Protein AF-A0A7X6NIY5-F1 (afdb_monomer_lite)

Radius of gyration: 16.14 Å; chains: 1; bounding box: 32×27×51 Å

Sequence (89 aa):
MYKAMYKVDKAQITKLLIDLVNIESPYFEEDKIIEFIYRWFKQNNIDSFIHEYHEAKVTGFKGKNIVVNLEGNKCGPVICLNGHLDTVK

Structure (mmCIF, N/CA/C/O backbone):
data_AF-A0A7X6NIY5-F1
#
_entry.id   AF-A0A7X6NIY5-F1
#
loop_
_atom_site.group_PDB
_atom_site.id
_atom_site.type_symbol
_atom_site.labe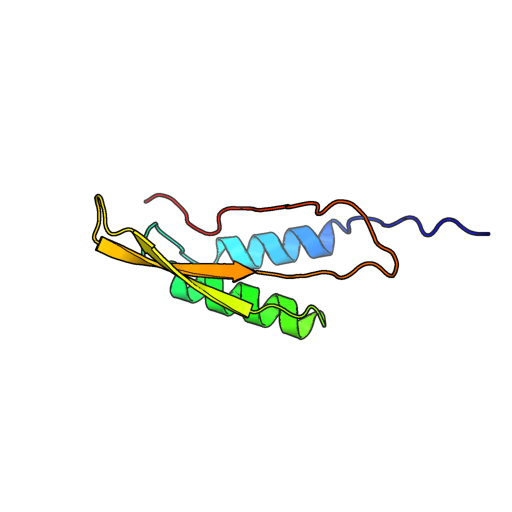l_atom_id
_atom_site.label_alt_id
_atom_site.label_comp_id
_atom_site.label_asym_id
_atom_site.label_entity_id
_atom_site.label_seq_id
_atom_site.pdbx_PDB_ins_code
_atom_site.Cartn_x
_atom_site.Cartn_y
_atom_site.Cartn_z
_atom_site.occupancy
_atom_site.B_iso_or_equiv
_atom_site.auth_seq_id
_atom_site.auth_comp_id
_atom_site.auth_asym_id
_atom_site.auth_atom_id
_atom_site.pdbx_PDB_model_num
ATOM 1 N N . MET A 1 1 ? 22.031 1.256 -27.977 1.00 44.66 1 MET A N 1
ATOM 2 C CA . MET A 1 1 ? 21.125 0.792 -26.903 1.00 44.66 1 MET A CA 1
ATOM 3 C C . MET A 1 1 ? 20.463 2.010 -26.284 1.00 44.66 1 MET A C 1
ATOM 5 O O . MET A 1 1 ? 21.158 2.801 -25.660 1.00 44.66 1 MET A O 1
ATOM 9 N N . TYR A 1 2 ? 19.164 2.215 -26.504 1.00 48.53 2 TYR A N 1
ATOM 10 C CA . TYR A 1 2 ? 18.441 3.301 -25.843 1.00 48.53 2 TYR A CA 1
ATOM 11 C C . TYR A 1 2 ? 18.239 2.932 -24.373 1.00 48.53 2 TYR A C 1
ATOM 13 O O . TYR A 1 2 ? 17.625 1.915 -24.060 1.00 48.53 2 TYR A O 1
ATOM 21 N N . LYS A 1 3 ? 18.797 3.742 -23.471 1.00 53.88 3 LYS A N 1
ATOM 22 C CA . LYS A 1 3 ? 18.502 3.678 -22.041 1.00 53.88 3 LYS A CA 1
ATOM 23 C C . LYS A 1 3 ? 17.030 4.069 -21.901 1.00 53.88 3 LYS A C 1
ATOM 25 O O . LYS A 1 3 ? 16.691 5.218 -22.175 1.00 53.88 3 LYS A O 1
ATOM 30 N N . ALA A 1 4 ? 16.155 3.123 -21.562 1.00 59.66 4 ALA A N 1
ATOM 31 C CA . ALA A 1 4 ? 14.776 3.457 -21.235 1.00 59.66 4 ALA A CA 1
ATOM 32 C C . ALA A 1 4 ? 14.811 4.454 -20.071 1.00 59.66 4 ALA A C 1
ATOM 34 O O . ALA A 1 4 ? 15.300 4.145 -18.983 1.00 59.66 4 ALA A O 1
ATOM 35 N N . MET A 1 5 ? 14.393 5.690 -20.335 1.00 62.28 5 MET A N 1
ATOM 36 C CA . MET A 1 5 ? 14.276 6.705 -19.304 1.00 62.28 5 MET A CA 1
ATOM 37 C C . MET A 1 5 ? 12.991 6.400 -18.548 1.00 62.28 5 MET A C 1
ATOM 39 O O . MET A 1 5 ? 11.905 6.757 -18.996 1.00 62.28 5 MET A O 1
ATOM 43 N N . TYR A 1 6 ? 13.119 5.681 -17.434 1.00 70.12 6 TYR A N 1
ATOM 44 C CA . TYR A 1 6 ? 12.016 5.479 -16.505 1.00 70.12 6 TYR A CA 1
ATOM 45 C C . TYR A 1 6 ? 11.603 6.851 -15.980 1.00 70.12 6 TYR A C 1
ATOM 47 O O . TYR A 1 6 ? 12.313 7.473 -15.189 1.00 70.12 6 TYR A O 1
ATOM 55 N N . LYS A 1 7 ? 10.493 7.365 -16.511 1.00 84.69 7 LYS A N 1
ATOM 56 C CA . LYS A 1 7 ? 9.941 8.654 -16.125 1.00 84.69 7 LYS A CA 1
ATOM 57 C C . LYS A 1 7 ? 8.793 8.408 -15.170 1.00 84.69 7 LYS A C 1
ATOM 59 O O . LYS A 1 7 ? 7.842 7.701 -15.477 1.00 84.69 7 LYS A O 1
ATOM 64 N N . VAL A 1 8 ? 8.901 9.050 -14.026 1.00 85.19 8 VAL A N 1
ATOM 65 C CA . VAL A 1 8 ? 7.819 9.178 -13.072 1.00 85.19 8 VAL A CA 1
ATOM 66 C C . VAL A 1 8 ? 6.790 10.153 -13.665 1.00 85.19 8 VAL A C 1
ATOM 68 O O . VAL A 1 8 ? 7.091 11.331 -13.878 1.00 85.19 8 VAL A O 1
ATOM 71 N N . ASP A 1 9 ? 5.610 9.648 -14.034 1.00 92.31 9 ASP A N 1
ATOM 72 C CA . ASP A 1 9 ? 4.571 10.448 -14.686 1.00 92.31 9 ASP A CA 1
ATOM 73 C C . ASP A 1 9 ? 3.767 11.256 -13.659 1.00 92.31 9 ASP A C 1
ATOM 75 O O . ASP A 1 9 ? 3.110 10.709 -12.771 1.00 92.31 9 ASP A O 1
ATOM 79 N N . LYS A 1 10 ? 3.812 12.587 -13.790 1.00 94.31 10 LYS A N 1
ATOM 80 C CA . LYS A 1 10 ? 3.153 13.505 -12.854 1.00 94.31 10 LYS A CA 1
ATOM 81 C C . LYS A 1 10 ? 1.640 13.293 -12.814 1.00 94.31 10 LYS A C 1
ATOM 83 O O . LYS A 1 10 ? 1.068 13.343 -11.733 1.00 94.31 10 LYS A O 1
ATOM 88 N N . ALA A 1 11 ? 0.992 13.077 -13.959 1.00 95.38 11 ALA A N 1
ATOM 89 C CA . ALA A 1 11 ? -0.459 12.938 -14.011 1.00 95.38 11 ALA A CA 1
ATOM 90 C C . ALA A 1 11 ? -0.911 11.633 -13.342 1.00 95.38 11 ALA A C 1
ATOM 92 O O . ALA A 1 11 ? -1.875 11.646 -12.579 1.00 95.38 11 ALA A O 1
ATOM 93 N N . GLN A 1 12 ? -0.180 10.536 -13.562 1.00 93.12 12 GLN A N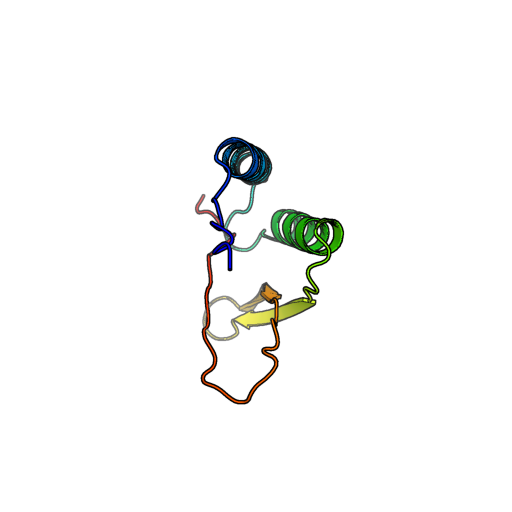 1
ATOM 94 C CA . GLN A 1 12 ? -0.441 9.256 -12.898 1.00 93.12 12 GLN A CA 1
ATOM 95 C C . GLN A 1 12 ? -0.278 9.358 -11.378 1.00 93.12 12 GLN A C 1
ATOM 97 O O . GLN A 1 12 ? -1.158 8.909 -10.646 1.00 93.12 12 GLN A O 1
ATOM 102 N N . ILE A 1 13 ? 0.793 10.002 -10.898 1.00 94.00 13 ILE A N 1
ATOM 103 C CA . ILE A 1 13 ? 0.992 10.210 -9.456 1.00 94.00 13 ILE A CA 1
ATOM 104 C C . ILE A 1 13 ? -0.094 11.094 -8.869 1.00 94.00 13 ILE A C 1
ATOM 106 O O . ILE A 1 13 ? -0.662 10.752 -7.840 1.00 94.00 13 ILE A O 1
ATOM 110 N N . THR A 1 14 ? -0.381 12.238 -9.496 1.00 97.25 14 THR A N 1
ATOM 111 C CA . THR A 1 14 ? -1.402 13.159 -8.992 1.00 97.25 14 THR A CA 1
ATOM 112 C C . THR A 1 14 ? -2.756 12.466 -8.898 1.00 97.25 14 THR A C 1
ATOM 114 O O . THR A 1 14 ? -3.445 12.646 -7.901 1.00 97.25 14 THR A O 1
ATOM 117 N N . LYS A 1 15 ? -3.111 11.627 -9.878 1.00 96.44 15 LYS A N 1
ATOM 118 C CA . LYS A 1 15 ? -4.337 10.830 -9.823 1.00 96.44 15 LYS A CA 1
ATOM 119 C C . LYS A 1 15 ? -4.338 9.864 -8.636 1.00 96.44 15 LYS A C 1
ATOM 121 O O . LYS A 1 15 ? -5.273 9.903 -7.848 1.00 96.44 15 LYS A O 1
ATOM 126 N N . LEU A 1 16 ? -3.279 9.065 -8.474 1.00 96.25 16 LEU A N 1
ATOM 127 C CA . LEU A 1 16 ? -3.175 8.126 -7.354 1.00 96.25 16 LEU A CA 1
ATOM 128 C C . LEU A 1 16 ? -3.241 8.846 -5.999 1.00 96.25 16 LEU A C 1
ATOM 130 O O . LEU A 1 16 ? -3.936 8.393 -5.101 1.00 96.25 16 LEU A O 1
ATOM 134 N N . LEU A 1 17 ? -2.563 9.986 -5.856 1.00 96.50 17 LEU A N 1
ATOM 135 C CA . LEU A 1 17 ? -2.611 10.783 -4.630 1.00 96.50 17 LEU A CA 1
ATOM 136 C C . LEU A 1 17 ? -4.022 11.297 -4.328 1.00 96.50 17 LEU A C 1
ATOM 138 O O . LEU A 1 17 ? -4.442 11.236 -3.179 1.00 96.50 17 LEU A O 1
ATOM 142 N N . ILE A 1 18 ? -4.757 11.781 -5.335 1.00 97.88 18 ILE A N 1
ATOM 143 C CA . ILE A 1 18 ? -6.153 12.208 -5.160 1.00 97.88 18 ILE A CA 1
ATOM 144 C C . ILE A 1 18 ? -7.015 11.027 -4.708 1.00 97.88 18 ILE A C 1
ATOM 146 O O . ILE A 1 18 ? -7.788 11.170 -3.764 1.00 97.88 18 ILE A O 1
ATOM 150 N N . ASP A 1 19 ? -6.864 9.863 -5.344 1.00 97.62 19 ASP A N 1
ATOM 151 C CA . ASP A 1 19 ? -7.617 8.664 -4.975 1.00 97.62 19 ASP A CA 1
ATOM 152 C C . ASP A 1 19 ? -7.325 8.245 -3.520 1.00 97.62 19 ASP A C 1
ATOM 154 O O . ASP A 1 19 ? -8.256 7.914 -2.790 1.00 97.62 19 ASP A O 1
ATOM 158 N N . LEU A 1 20 ? -6.065 8.338 -3.069 1.00 96.81 20 LEU A N 1
ATOM 159 C CA . LEU A 1 20 ? -5.666 8.025 -1.689 1.00 96.81 20 LEU A CA 1
ATOM 160 C C . LEU A 1 20 ? -6.200 9.028 -0.663 1.00 96.81 20 LEU A C 1
ATOM 162 O O . LEU A 1 20 ? -6.713 8.617 0.370 1.00 96.81 20 LEU A O 1
ATOM 166 N N . VAL A 1 21 ? -6.112 10.332 -0.940 1.00 96.12 21 VAL A N 1
ATOM 167 C CA . VAL A 1 21 ? -6.583 11.389 -0.022 1.00 96.12 21 VAL A CA 1
ATOM 168 C C . VAL A 1 21 ? -8.098 11.316 0.205 1.00 96.12 21 VAL A C 1
ATOM 170 O O . VAL A 1 21 ? -8.583 11.718 1.258 1.00 96.12 21 VAL A O 1
ATOM 173 N N . ASN A 1 22 ? -8.851 10.777 -0.754 1.00 97.12 22 ASN A N 1
ATOM 174 C CA . ASN A 1 22 ? -10.295 10.576 -0.624 1.00 97.12 22 ASN A CA 1
ATOM 175 C C . ASN A 1 22 ? -10.679 9.368 0.253 1.00 97.12 22 ASN A C 1
ATOM 177 O O . ASN A 1 22 ? -11.870 9.120 0.454 1.00 97.12 22 ASN A O 1
ATOM 181 N N . ILE A 1 23 ? -9.706 8.603 0.754 1.00 97.62 23 ILE A N 1
ATOM 182 C CA . ILE A 1 23 ? -9.930 7.436 1.604 1.00 97.62 23 ILE A CA 1
ATOM 183 C C . ILE A 1 23 ? -9.437 7.769 3.009 1.00 97.62 23 ILE A C 1
ATOM 185 O O . ILE A 1 23 ? -8.238 7.861 3.256 1.00 97.62 23 ILE A O 1
ATOM 189 N N . GLU A 1 24 ? -10.370 7.916 3.947 1.00 95.94 24 GLU A N 1
ATOM 190 C CA . GLU A 1 24 ? -10.019 7.991 5.364 1.00 95.94 24 GLU A CA 1
ATOM 191 C C . GLU A 1 24 ? -9.300 6.705 5.788 1.00 95.94 24 GLU A C 1
ATOM 193 O O . GLU A 1 24 ? -9.783 5.598 5.533 1.00 95.94 24 GLU A O 1
ATOM 198 N N . SER A 1 25 ? -8.149 6.869 6.435 1.00 96.50 25 SER A N 1
ATOM 199 C CA . SER A 1 25 ? -7.326 5.772 6.941 1.00 96.50 25 SER A CA 1
ATOM 200 C C . SER A 1 25 ? -6.741 6.123 8.307 1.00 96.50 25 SER A C 1
ATOM 202 O O . SER A 1 25 ? -5.527 6.110 8.488 1.00 96.50 25 SER A O 1
ATOM 204 N N . PRO A 1 26 ? -7.556 6.544 9.285 1.00 95.75 26 PRO A N 1
ATOM 205 C CA . PRO A 1 26 ? -6.998 6.885 10.573 1.00 95.75 26 PRO A CA 1
ATOM 206 C C . PRO A 1 26 ? -6.378 5.653 11.235 1.00 95.75 26 PRO A C 1
ATOM 208 O O . PRO A 1 26 ? -6.792 4.525 10.970 1.00 95.75 26 PRO A O 1
ATOM 211 N N . TYR A 1 27 ? -5.411 5.892 12.117 1.00 91.56 27 TYR A N 1
ATOM 212 C CA . TYR A 1 27 ? -4.738 4.845 12.877 1.00 91.56 27 TYR A CA 1
ATOM 213 C C . TYR A 1 27 ? -5.747 3.845 13.465 1.00 91.56 27 TYR A C 1
ATOM 215 O O . TYR A 1 27 ? -6.701 4.248 14.135 1.00 91.56 27 TYR A O 1
ATOM 223 N N . PHE A 1 28 ? -5.506 2.558 13.220 1.00 91.62 28 PHE A N 1
ATOM 224 C CA . PHE A 1 28 ? -6.343 1.404 13.561 1.00 91.62 28 PHE A CA 1
ATOM 225 C C . PHE A 1 28 ? -7.595 1.151 12.702 1.00 91.62 28 PHE A C 1
ATOM 227 O O . PHE A 1 28 ? -8.362 0.233 13.002 1.00 91.62 28 PHE A O 1
ATOM 234 N N . GLU A 1 29 ? -7.825 1.928 11.645 1.00 94.38 29 GLU A N 1
ATOM 235 C CA . GLU A 1 29 ? -8.996 1.815 10.765 1.00 94.38 29 GLU A CA 1
ATOM 236 C C . GLU A 1 29 ? -8.598 1.763 9.272 1.00 94.38 29 GLU A C 1
ATOM 238 O O . GLU A 1 29 ? -9.284 2.294 8.399 1.00 94.38 29 GLU A O 1
ATOM 243 N N . GLU A 1 30 ? -7.484 1.100 8.952 1.00 95.75 30 GLU A N 1
ATOM 244 C CA . GLU A 1 30 ? -6.841 1.143 7.628 1.00 95.75 30 GLU A CA 1
ATOM 245 C C . GLU A 1 30 ? -7.460 0.196 6.576 1.00 95.75 30 GLU A C 1
ATOM 247 O O . GLU A 1 30 ? -7.012 0.145 5.428 1.00 95.75 30 GLU A O 1
ATOM 252 N N . ASP A 1 31 ? -8.500 -0.570 6.918 1.00 95.19 31 ASP A N 1
ATOM 253 C CA . ASP A 1 31 ? -9.032 -1.641 6.057 1.00 95.19 31 ASP A CA 1
ATOM 254 C C . ASP A 1 31 ? -9.401 -1.163 4.640 1.00 95.19 31 ASP A C 1
ATOM 256 O O . ASP A 1 31 ? -9.116 -1.849 3.653 1.00 95.19 31 ASP A O 1
ATOM 260 N N . LYS A 1 32 ? -9.988 0.035 4.519 1.00 96.81 32 LYS A N 1
ATOM 261 C CA . LYS A 1 32 ? -10.404 0.595 3.222 1.00 96.81 32 LYS A CA 1
ATOM 262 C C . LYS A 1 32 ? -9.216 0.953 2.333 1.00 96.81 32 LYS A C 1
ATOM 264 O O . LYS A 1 32 ? -9.237 0.644 1.139 1.00 96.81 32 LYS A O 1
ATOM 269 N N . ILE A 1 33 ? -8.185 1.599 2.885 1.00 97.56 33 ILE A N 1
ATOM 270 C CA . ILE A 1 33 ? -7.014 1.987 2.090 1.00 97.56 33 ILE A CA 1
ATOM 271 C C . ILE A 1 33 ? -6.176 0.764 1.719 1.00 97.56 33 ILE A C 1
ATOM 273 O O . ILE A 1 33 ? -5.640 0.697 0.612 1.00 97.56 33 ILE A O 1
ATOM 277 N N . ILE A 1 34 ? -6.131 -0.241 2.602 1.00 97.44 34 ILE A N 1
ATOM 278 C CA . ILE A 1 34 ? -5.485 -1.524 2.334 1.00 97.44 34 ILE A CA 1
ATOM 279 C C . ILE A 1 34 ? -6.183 -2.220 1.159 1.00 97.44 34 ILE A C 1
ATOM 281 O O . ILE A 1 34 ? -5.542 -2.614 0.183 1.00 97.44 34 ILE A O 1
ATOM 285 N N . GLU A 1 35 ? -7.511 -2.319 1.179 1.00 97.50 35 GLU A N 1
ATOM 286 C CA . GLU A 1 35 ? -8.244 -2.910 0.059 1.00 97.50 35 GLU A CA 1
ATOM 287 C C . GLU A 1 35 ? -8.011 -2.147 -1.257 1.00 97.50 35 GLU A C 1
ATOM 289 O O . GLU A 1 35 ? -7.790 -2.765 -2.307 1.00 97.50 35 GLU A O 1
ATOM 294 N N . PHE A 1 36 ? -8.008 -0.811 -1.208 1.00 97.88 36 PHE A N 1
ATOM 295 C CA . PHE A 1 36 ? -7.741 0.027 -2.375 1.00 97.88 36 PHE A CA 1
ATOM 296 C C . PHE A 1 36 ? -6.349 -0.231 -2.969 1.00 97.88 36 PHE A C 1
ATOM 298 O O . PHE A 1 36 ? -6.242 -0.539 -4.158 1.00 97.88 36 PHE A O 1
ATOM 305 N N . ILE A 1 37 ? -5.289 -0.167 -2.157 1.00 97.50 37 ILE A N 1
ATOM 306 C CA . ILE A 1 37 ? -3.909 -0.383 -2.619 1.00 97.50 37 ILE A CA 1
ATOM 307 C C . ILE A 1 37 ? -3.712 -1.814 -3.126 1.00 97.50 37 ILE A C 1
ATOM 309 O O . ILE A 1 37 ? -3.056 -2.021 -4.149 1.00 97.50 37 ILE A O 1
ATOM 313 N N . TYR A 1 38 ? -4.308 -2.809 -2.464 1.00 97.44 38 TYR A N 1
ATOM 314 C CA . TYR A 1 38 ? -4.223 -4.201 -2.902 1.00 97.44 38 TYR A CA 1
ATOM 315 C C . TYR A 1 38 ? -4.780 -4.359 -4.321 1.00 97.44 38 TYR A C 1
ATOM 317 O O . TYR A 1 38 ? -4.108 -4.901 -5.203 1.00 97.44 38 TYR A O 1
ATOM 325 N N . ARG A 1 39 ? -5.976 -3.809 -4.572 1.00 97.25 39 ARG A N 1
ATOM 326 C CA . ARG A 1 39 ? -6.597 -3.796 -5.904 1.00 97.25 39 ARG A CA 1
ATOM 327 C C . ARG A 1 39 ? -5.769 -2.998 -6.907 1.00 97.25 39 ARG A C 1
ATOM 329 O O . ARG A 1 39 ? -5.605 -3.460 -8.034 1.00 97.25 39 ARG A O 1
ATOM 336 N N . TRP A 1 40 ? -5.224 -1.849 -6.504 1.00 97.38 40 TRP A N 1
ATOM 337 C CA . TRP A 1 40 ? -4.380 -1.019 -7.362 1.00 97.38 40 TRP A CA 1
ATOM 338 C C . TRP A 1 40 ? -3.148 -1.789 -7.854 1.00 97.38 40 TRP A C 1
ATOM 340 O O . TRP A 1 40 ? -2.8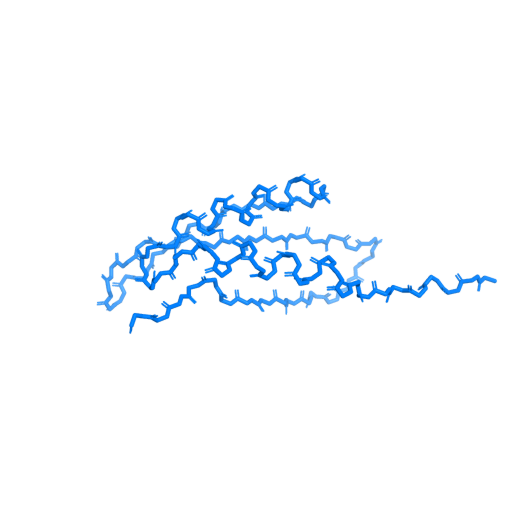69 -1.786 -9.053 1.00 97.38 40 TRP A O 1
ATOM 350 N N . PHE A 1 41 ? -2.457 -2.529 -6.979 1.00 96.62 41 PHE A N 1
ATOM 351 C CA . PHE A 1 41 ? -1.334 -3.379 -7.390 1.00 96.62 41 PHE A CA 1
ATOM 352 C C . PHE A 1 41 ? -1.762 -4.458 -8.390 1.00 96.62 41 PHE A C 1
ATOM 354 O O . PHE A 1 41 ? -1.142 -4.586 -9.446 1.00 96.62 41 PHE A O 1
ATOM 361 N N . LYS A 1 42 ? -2.857 -5.181 -8.116 1.00 95.31 42 LYS A N 1
ATOM 362 C CA . LYS A 1 42 ? -3.354 -6.234 -9.019 1.00 95.31 42 LYS A CA 1
ATOM 363 C C . LYS A 1 42 ? -3.756 -5.689 -10.392 1.00 95.31 42 LYS A C 1
ATOM 365 O O . LYS A 1 42 ? -3.437 -6.310 -11.402 1.00 95.31 42 LYS A O 1
ATOM 370 N N . GLN A 1 43 ? -4.398 -4.520 -10.444 1.00 96.19 43 GLN A N 1
ATOM 371 C CA . GLN A 1 43 ? -4.761 -3.841 -11.697 1.00 96.19 43 GLN A CA 1
ATOM 372 C C . GLN A 1 43 ? -3.543 -3.394 -12.514 1.00 96.19 43 GLN A C 1
ATOM 374 O O . GLN A 1 43 ? -3.642 -3.276 -13.731 1.00 96.19 43 GLN A O 1
ATOM 379 N N . ASN A 1 44 ? -2.406 -3.164 -11.855 1.00 94.00 44 ASN A N 1
ATOM 380 C CA . ASN A 1 44 ? -1.134 -2.825 -12.492 1.00 94.00 44 ASN A CA 1
ATOM 381 C C . ASN A 1 44 ? -0.213 -4.047 -12.661 1.00 94.00 44 ASN A C 1
ATOM 383 O O . ASN A 1 44 ? 0.984 -3.885 -12.890 1.00 94.00 44 ASN A O 1
ATOM 387 N N . ASN A 1 45 ? -0.758 -5.265 -12.555 1.00 95.00 45 ASN A N 1
ATOM 388 C CA . ASN A 1 45 ? -0.031 -6.526 -12.721 1.00 95.00 45 ASN A CA 1
ATOM 389 C C . ASN A 1 45 ? 1.156 -6.694 -11.752 1.00 95.00 45 ASN A C 1
ATOM 391 O O . ASN A 1 45 ? 2.141 -7.356 -12.077 1.00 95.00 45 ASN A O 1
ATOM 395 N N . ILE A 1 46 ? 1.061 -6.114 -10.556 1.00 95.31 46 ILE A N 1
ATOM 396 C CA . ILE A 1 46 ? 2.039 -6.274 -9.480 1.00 95.31 46 ILE A CA 1
ATOM 397 C C . ILE A 1 46 ? 1.482 -7.278 -8.474 1.00 95.31 46 ILE A C 1
ATOM 399 O O . ILE A 1 46 ? 0.369 -7.117 -7.963 1.00 95.31 46 ILE A O 1
ATOM 403 N N . ASP A 1 47 ? 2.254 -8.325 -8.185 1.00 94.06 47 ASP A N 1
ATOM 404 C CA . ASP A 1 47 ? 1.826 -9.358 -7.251 1.00 94.06 47 ASP A CA 1
ATOM 405 C C . ASP A 1 47 ? 2.039 -8.918 -5.797 1.00 94.06 47 ASP A C 1
ATOM 407 O O . ASP A 1 47 ? 3.142 -8.967 -5.254 1.00 94.06 47 ASP A O 1
ATOM 411 N N . SER A 1 48 ? 0.958 -8.437 -5.185 1.00 96.81 48 SER A N 1
ATOM 412 C CA . SER A 1 48 ? 0.899 -8.069 -3.774 1.00 96.81 48 SER A CA 1
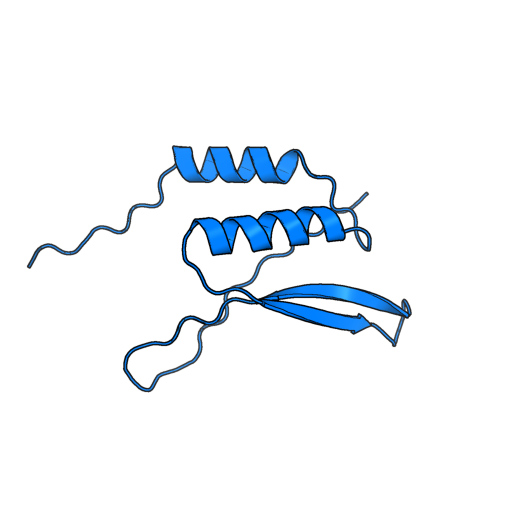ATOM 413 C C . SER A 1 48 ? 0.182 -9.126 -2.929 1.00 96.81 48 SER A C 1
ATOM 415 O O . SER A 1 48 ? -0.696 -9.853 -3.414 1.00 96.81 48 SER A O 1
ATOM 417 N N . PHE A 1 49 ? 0.509 -9.167 -1.636 1.00 96.81 49 PHE A N 1
ATOM 418 C CA . PHE A 1 49 ? -0.192 -9.962 -0.626 1.00 96.81 49 PHE A CA 1
ATOM 419 C C . PHE A 1 49 ? -0.426 -9.164 0.661 1.00 96.81 49 PHE A C 1
ATOM 421 O O . PHE A 1 49 ? 0.299 -8.215 0.964 1.00 96.81 49 PHE A O 1
ATOM 428 N N . ILE A 1 50 ? -1.459 -9.554 1.412 1.00 96.94 50 ILE A N 1
ATOM 429 C CA . ILE A 1 50 ? -1.771 -8.973 2.720 1.00 96.94 50 ILE A CA 1
ATOM 430 C C . ILE A 1 50 ? -0.977 -9.724 3.789 1.00 96.94 50 ILE A C 1
ATOM 432 O O . ILE A 1 50 ? -1.010 -10.953 3.850 1.00 96.94 50 ILE A O 1
ATOM 436 N N . HIS A 1 51 ? -0.279 -8.977 4.636 1.00 96.44 51 HIS A N 1
ATOM 437 C CA . HIS A 1 51 ? 0.413 -9.484 5.810 1.00 96.44 51 HIS A CA 1
ATOM 438 C C . HIS A 1 51 ? -0.285 -8.975 7.073 1.00 96.44 51 HIS A C 1
ATOM 440 O O . HIS A 1 51 ? -0.205 -7.791 7.400 1.00 96.44 51 HIS A O 1
ATOM 446 N N . GLU A 1 52 ? -0.984 -9.867 7.770 1.00 96.00 52 GLU A N 1
ATOM 447 C CA . GLU A 1 52 ? -1.618 -9.560 9.053 1.00 96.00 52 GLU A CA 1
ATOM 448 C C . GLU A 1 52 ? -0.579 -9.561 10.180 1.00 96.00 52 GLU A C 1
ATOM 450 O O . GLU A 1 52 ? 0.276 -10.447 10.248 1.00 96.00 52 GLU A O 1
ATOM 455 N N . TYR A 1 53 ? -0.669 -8.588 11.085 1.00 93.56 53 TYR A N 1
ATOM 456 C CA . TYR A 1 53 ? 0.187 -8.502 12.265 1.00 93.56 53 TYR A CA 1
ATOM 457 C C . TYR A 1 53 ? -0.628 -8.209 13.526 1.00 93.56 53 TYR A C 1
ATOM 459 O O . TYR A 1 53 ? -1.768 -7.753 13.466 1.00 93.56 53 TYR A O 1
ATOM 467 N N . HIS A 1 54 ? -0.027 -8.466 14.688 1.00 94.75 54 HIS A N 1
ATOM 468 C CA . HIS A 1 54 ? -0.634 -8.211 15.991 1.00 94.75 54 HIS A CA 1
ATOM 469 C C . HIS A 1 54 ? 0.358 -7.474 16.899 1.00 94.75 54 HIS A C 1
ATOM 471 O O . HIS A 1 54 ? 1.397 -8.021 17.274 1.00 94.75 54 HIS A O 1
ATOM 477 N N . GLU A 1 55 ? 0.038 -6.230 17.252 1.00 88.56 55 GLU A N 1
ATOM 478 C CA . GLU A 1 55 ? 0.772 -5.439 18.238 1.00 88.56 55 GLU A CA 1
ATOM 479 C C . GLU A 1 55 ? 0.261 -5.806 19.633 1.00 88.56 55 GLU A C 1
ATOM 481 O O . GLU A 1 55 ? -0.692 -5.237 20.151 1.00 88.56 55 GLU A O 1
ATOM 486 N N . ALA A 1 56 ? 0.871 -6.823 20.234 1.00 87.00 56 ALA A N 1
ATOM 487 C CA . ALA A 1 56 ? 0.382 -7.381 21.490 1.00 87.00 56 ALA A CA 1
ATOM 488 C C . ALA A 1 56 ? 0.855 -6.628 22.748 1.00 87.00 56 ALA A C 1
ATOM 490 O O . ALA A 1 56 ? 0.391 -6.944 23.841 1.00 87.00 56 ALA A O 1
ATOM 491 N N . LYS A 1 57 ? 1.827 -5.710 22.644 1.00 82.81 57 LYS A N 1
ATOM 492 C CA . LYS A 1 57 ? 2.537 -5.186 23.822 1.00 82.81 57 LYS A CA 1
ATOM 493 C C . LYS A 1 57 ? 1.851 -3.981 24.449 1.00 82.81 57 LYS A C 1
ATOM 495 O O . LYS A 1 57 ? 1.958 -3.821 25.662 1.00 82.81 57 LYS A O 1
ATOM 500 N N . VAL A 1 58 ? 1.202 -3.132 23.655 1.00 85.88 58 VAL A N 1
ATOM 501 C CA . VAL A 1 58 ? 0.648 -1.859 24.144 1.00 85.88 58 VAL A CA 1
ATOM 502 C C . VAL A 1 58 ? -0.842 -1.737 23.845 1.00 85.88 58 VAL A C 1
ATOM 504 O O . VAL A 1 58 ? -1.612 -1.311 24.699 1.00 85.88 58 VAL A O 1
ATOM 507 N N . THR A 1 59 ? -1.254 -2.122 22.645 1.00 86.69 59 THR A N 1
ATOM 508 C CA . THR A 1 59 ? -2.572 -1.798 22.087 1.00 86.69 59 THR A CA 1
ATOM 509 C C . THR A 1 59 ? -3.447 -3.030 21.890 1.00 86.69 59 THR A C 1
ATOM 511 O O . THR A 1 59 ? -4.669 -2.922 21.922 1.00 86.69 59 THR A O 1
ATOM 514 N N . GLY A 1 60 ? -2.845 -4.207 21.687 1.00 90.19 60 GLY A N 1
ATOM 515 C CA . GLY A 1 60 ? -3.564 -5.416 21.272 1.00 90.19 60 GLY A CA 1
ATOM 516 C C . GLY A 1 60 ? -4.100 -5.330 19.839 1.00 90.19 60 GLY A C 1
ATOM 517 O O . GLY A 1 60 ? -4.941 -6.140 19.442 1.00 90.19 60 GLY A O 1
ATOM 518 N N . PHE A 1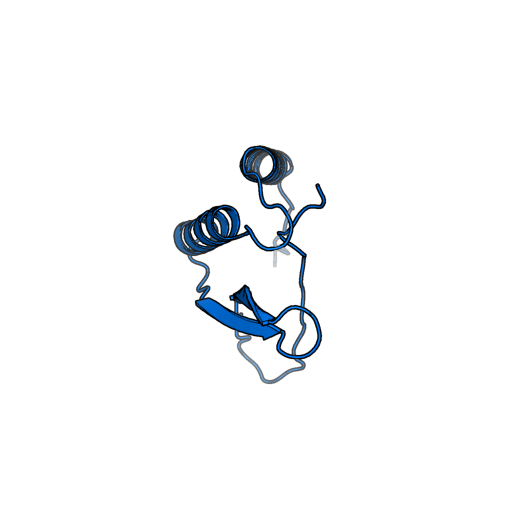 61 ? -3.658 -4.335 19.066 1.00 91.06 61 PHE A N 1
ATOM 519 C CA . PHE A 1 61 ? -4.201 -4.058 17.748 1.00 91.06 61 PHE A CA 1
ATOM 520 C C . PHE A 1 61 ? -3.788 -5.119 16.729 1.00 91.06 61 PHE A C 1
ATOM 522 O O . PHE A 1 61 ? -2.632 -5.548 16.681 1.00 91.06 61 PHE A O 1
ATOM 529 N N . LYS A 1 62 ? -4.735 -5.514 15.877 1.00 93.12 62 LYS A N 1
ATOM 530 C CA . LYS A 1 62 ? -4.497 -6.406 14.744 1.00 93.12 62 LYS A CA 1
ATOM 531 C C . LYS A 1 62 ? -4.606 -5.606 13.459 1.00 93.12 62 LYS A C 1
ATOM 533 O O . LYS A 1 62 ? -5.702 -5.200 13.089 1.00 93.12 62 LYS A O 1
ATOM 538 N N . GLY A 1 63 ? -3.470 -5.399 12.811 1.00 93.06 63 GLY A N 1
ATOM 539 C CA . GLY A 1 63 ? -3.368 -4.598 11.601 1.00 93.06 63 GLY A CA 1
ATOM 540 C C . GLY A 1 63 ? -3.030 -5.428 10.376 1.00 93.06 63 GLY A C 1
ATOM 541 O O . GLY A 1 63 ? -2.746 -6.628 10.451 1.00 93.06 63 GLY A O 1
ATOM 542 N N . LYS A 1 64 ? -3.041 -4.756 9.228 1.00 96.44 64 LYS A N 1
ATOM 543 C CA . LYS A 1 64 ? -2.727 -5.339 7.926 1.00 96.44 64 LYS A CA 1
ATOM 544 C C . LYS A 1 64 ? -1.721 -4.456 7.211 1.00 96.44 64 LYS A C 1
ATOM 546 O O . LYS A 1 64 ? -1.905 -3.251 7.122 1.00 96.44 64 LYS A O 1
ATOM 551 N N . ASN A 1 65 ? -0.696 -5.082 6.654 1.00 96.00 65 ASN A N 1
ATOM 552 C CA . ASN A 1 65 ? 0.218 -4.467 5.703 1.00 96.00 65 ASN A CA 1
ATOM 553 C C . ASN A 1 65 ? -0.008 -5.064 4.317 1.00 96.00 65 ASN A C 1
ATOM 555 O O . ASN A 1 65 ? -0.483 -6.192 4.184 1.00 96.00 65 ASN A O 1
ATOM 559 N N . ILE A 1 66 ? 0.401 -4.332 3.286 1.00 97.06 66 ILE A N 1
ATOM 560 C CA . ILE A 1 66 ? 0.508 -4.865 1.928 1.00 97.06 66 ILE A CA 1
ATOM 561 C C . ILE A 1 66 ? 1.976 -4.968 1.587 1.00 97.06 66 ILE A C 1
ATOM 563 O O . ILE A 1 66 ? 2.729 -4.008 1.737 1.00 97.06 66 ILE A O 1
ATOM 567 N N . VAL A 1 67 ? 2.368 -6.142 1.116 1.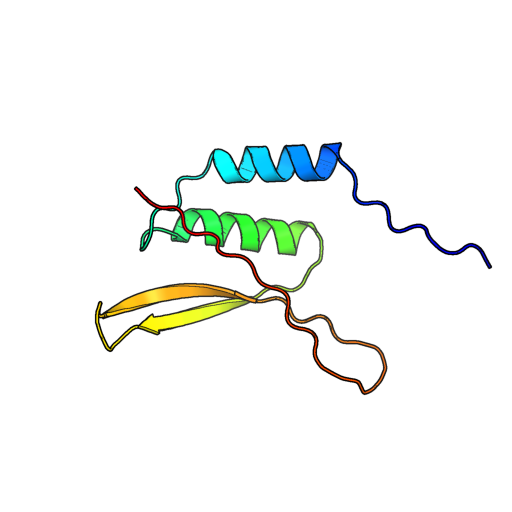00 97.25 67 VAL A N 1
ATOM 568 C CA . VAL A 1 67 ? 3.745 -6.442 0.755 1.00 97.25 67 VAL A CA 1
ATOM 569 C C . VAL A 1 67 ? 3.792 -6.817 -0.716 1.00 97.25 67 VAL A C 1
ATOM 571 O O . VAL A 1 67 ? 2.905 -7.500 -1.231 1.00 97.25 67 VAL A O 1
ATOM 574 N N . VAL A 1 68 ? 4.835 -6.344 -1.388 1.00 97.12 68 VAL A N 1
ATOM 575 C CA . VAL A 1 68 ? 5.164 -6.686 -2.769 1.00 97.12 68 VAL A CA 1
ATOM 576 C C . VAL A 1 68 ? 6.591 -7.203 -2.779 1.00 97.12 68 VAL A C 1
ATOM 578 O O . VAL A 1 68 ? 7.495 -6.526 -2.289 1.00 97.12 68 VAL A O 1
ATOM 581 N N . ASN A 1 69 ? 6.787 -8.371 -3.385 1.00 94.38 69 ASN A N 1
ATOM 582 C CA . ASN A 1 69 ? 8.109 -8.933 -3.623 1.00 94.38 69 ASN A CA 1
ATOM 583 C C . ASN A 1 69 ? 8.404 -8.869 -5.121 1.00 94.38 69 ASN A C 1
ATOM 585 O O . ASN A 1 69 ? 7.641 -9.387 -5.933 1.00 94.38 69 ASN A O 1
ATOM 589 N N . LEU A 1 70 ? 9.512 -8.223 -5.482 1.00 92.31 70 LEU A N 1
ATOM 590 C CA . LEU A 1 70 ? 9.998 -8.166 -6.856 1.00 92.31 70 LEU A CA 1
ATOM 591 C C . LEU A 1 70 ? 11.303 -8.951 -6.937 1.00 92.31 70 LEU A C 1
ATOM 593 O O . LEU A 1 70 ? 12.322 -8.523 -6.396 1.00 92.31 70 LEU A O 1
ATOM 597 N N . GLU A 1 71 ? 11.264 -10.093 -7.615 1.00 90.56 71 GLU A N 1
ATOM 598 C CA . GLU A 1 71 ? 12.435 -10.950 -7.783 1.00 90.56 71 GLU A CA 1
ATOM 599 C C . GLU A 1 71 ? 13.309 -10.466 -8.942 1.00 90.56 71 GLU A C 1
ATOM 601 O O . GLU A 1 71 ? 12.843 -10.218 -10.058 1.00 90.56 71 GLU A O 1
ATOM 606 N N . GLY A 1 72 ? 14.605 -10.331 -8.670 1.00 88.94 72 GLY A N 1
ATOM 607 C CA . GLY A 1 72 ? 15.607 -10.087 -9.698 1.00 88.94 72 GLY A CA 1
ATOM 608 C C . GLY A 1 72 ? 16.028 -11.385 -10.390 1.00 88.94 72 GLY A C 1
ATOM 609 O O . GLY A 1 72 ? 15.930 -12.475 -9.841 1.00 88.94 72 GLY A O 1
ATOM 610 N N . ASN A 1 73 ? 16.610 -11.275 -11.583 1.00 91.00 73 ASN A N 1
ATOM 611 C CA . ASN A 1 73 ? 17.078 -12.447 -12.341 1.00 91.00 73 ASN A CA 1
ATOM 612 C C . ASN A 1 73 ? 18.437 -13.002 -11.862 1.00 91.00 73 ASN A C 1
ATOM 614 O O . ASN A 1 73 ? 19.019 -13.865 -12.518 1.00 91.00 73 ASN A O 1
ATOM 618 N N . LYS A 1 74 ? 19.009 -12.449 -10.787 1.00 91.06 74 LYS A N 1
ATOM 619 C CA . LYS A 1 74 ? 20.330 -12.808 -10.254 1.00 91.06 74 LYS A CA 1
ATOM 620 C C . LYS A 1 74 ? 20.327 -12.679 -8.737 1.00 91.06 74 LYS A C 1
ATOM 622 O O . LYS A 1 74 ? 19.637 -11.819 -8.199 1.00 91.06 74 LYS A O 1
ATOM 627 N N . CYS A 1 75 ? 21.172 -13.466 -8.077 1.00 88.75 75 CYS A N 1
ATOM 628 C CA . CYS A 1 75 ? 21.438 -13.302 -6.652 1.00 88.75 75 CYS A CA 1
ATOM 629 C C . CYS A 1 75 ? 22.000 -11.900 -6.368 1.00 88.75 75 CYS A C 1
ATOM 631 O O . CYS A 1 75 ? 22.874 -11.416 -7.092 1.00 88.75 75 CYS A O 1
ATOM 633 N N . GLY A 1 76 ? 21.514 -11.264 -5.306 1.00 90.44 76 GLY A N 1
ATOM 634 C CA . GLY A 1 76 ? 21.895 -9.908 -4.929 1.00 90.44 76 GLY A CA 1
ATOM 635 C C . GLY A 1 76 ? 21.323 -9.502 -3.569 1.00 90.44 76 GLY A C 1
ATOM 636 O O . GLY A 1 76 ? 20.634 -10.300 -2.932 1.00 90.44 76 GLY A O 1
ATOM 637 N N . PRO A 1 77 ? 21.632 -8.282 -3.100 1.00 94.00 77 PRO A N 1
ATOM 638 C CA . PRO A 1 77 ? 21.071 -7.753 -1.864 1.00 94.00 77 PRO A CA 1
ATOM 639 C C . PRO A 1 77 ? 19.567 -7.487 -2.001 1.00 94.00 77 PRO A C 1
ATOM 641 O O . PRO A 1 77 ? 19.082 -7.145 -3.079 1.00 94.00 77 PRO A O 1
ATOM 644 N N . VAL A 1 78 ? 18.847 -7.582 -0.883 1.00 94.56 78 VAL A N 1
ATOM 645 C CA . VAL A 1 78 ? 17.434 -7.191 -0.788 1.00 94.56 78 VAL A CA 1
ATOM 646 C C . VAL A 1 78 ? 17.347 -5.690 -0.512 1.00 94.56 78 VAL A C 1
ATOM 648 O O . VAL A 1 78 ? 18.019 -5.184 0.387 1.00 94.56 78 VAL A O 1
ATOM 651 N N . ILE A 1 79 ? 16.514 -4.978 -1.276 1.00 94.88 79 ILE A N 1
ATOM 652 C CA . ILE A 1 79 ? 16.195 -3.564 -1.046 1.00 94.88 79 ILE A CA 1
ATOM 653 C C . ILE A 1 79 ? 14.755 -3.479 -0.546 1.00 94.88 79 ILE A C 1
ATOM 655 O O . ILE A 1 79 ? 13.836 -3.909 -1.238 1.00 94.88 79 ILE A O 1
ATOM 659 N N . CYS A 1 80 ? 14.563 -2.885 0.629 1.00 95.88 80 CYS A N 1
ATOM 660 C CA . CYS A 1 80 ? 13.241 -2.646 1.198 1.00 95.88 80 CYS A CA 1
ATOM 661 C C . CYS A 1 80 ? 12.853 -1.176 1.019 1.00 95.88 80 CYS A C 1
ATOM 663 O O . CYS A 1 80 ? 13.569 -0.285 1.475 1.00 95.88 80 CYS A O 1
ATOM 665 N N . LEU A 1 81 ? 11.706 -0.933 0.385 1.00 95.38 81 LEU A N 1
ATOM 666 C CA . LEU A 1 81 ? 11.060 0.377 0.299 1.00 95.38 81 LEU A CA 1
ATOM 667 C C . LEU A 1 81 ? 9.699 0.273 0.989 1.00 95.38 81 LEU A C 1
ATOM 669 O O . LEU A 1 81 ? 8.973 -0.691 0.752 1.00 95.38 81 LEU A O 1
ATOM 673 N N . ASN A 1 82 ? 9.358 1.237 1.842 1.00 95.12 82 ASN A N 1
ATOM 674 C CA . ASN A 1 82 ? 8.086 1.248 2.558 1.00 95.12 82 ASN A CA 1
ATOM 675 C C . ASN A 1 82 ? 7.468 2.652 2.608 1.00 95.12 82 ASN A C 1
ATOM 677 O O . ASN A 1 82 ? 8.108 3.650 2.273 1.00 95.12 82 ASN A O 1
ATOM 681 N N . GLY A 1 83 ? 6.204 2.698 3.015 1.00 94.25 83 GLY A N 1
ATOM 682 C CA . GLY A 1 83 ? 5.452 3.913 3.290 1.00 94.25 83 GLY A CA 1
ATOM 683 C C . GLY A 1 83 ? 4.238 3.571 4.147 1.00 94.25 83 GLY A C 1
ATOM 684 O O . GLY A 1 83 ? 3.636 2.514 3.960 1.00 94.25 83 GLY A O 1
ATOM 685 N N . HIS A 1 84 ? 3.919 4.442 5.100 1.00 95.62 84 HIS A N 1
ATOM 686 C CA . HIS A 1 84 ? 2.730 4.307 5.937 1.00 95.62 84 HIS A CA 1
ATOM 687 C C . HIS A 1 84 ? 1.470 4.684 5.146 1.00 95.62 84 HIS A C 1
ATOM 689 O O . HIS A 1 84 ? 1.497 5.613 4.337 1.00 95.62 84 HIS A O 1
ATOM 695 N N . LEU A 1 85 ? 0.392 3.928 5.362 1.00 95.56 85 LEU A N 1
ATOM 696 C CA . LEU A 1 85 ? -0.924 4.157 4.748 1.00 95.56 85 LEU A CA 1
ATOM 697 C C . LEU A 1 85 ? -1.933 4.741 5.743 1.00 95.56 85 LEU A C 1
ATOM 699 O O . LEU A 1 85 ? -2.994 5.216 5.346 1.00 95.56 85 LEU A O 1
ATOM 703 N N . ASP A 1 86 ? -1.620 4.683 7.028 1.00 94.69 86 ASP A N 1
ATOM 704 C CA . ASP A 1 86 ? -2.376 5.293 8.106 1.00 94.69 86 ASP A CA 1
ATOM 705 C C . ASP A 1 86 ? -2.184 6.813 8.148 1.00 94.69 86 ASP A C 1
ATOM 707 O O . ASP A 1 86 ? -1.159 7.376 7.754 1.00 94.69 86 ASP A O 1
ATOM 711 N N . THR A 1 87 ? -3.205 7.481 8.663 1.00 95.44 87 THR A N 1
ATOM 712 C CA . THR A 1 87 ? -3.251 8.905 8.951 1.00 95.44 87 THR A CA 1
ATOM 713 C C . THR A 1 87 ? -3.542 9.118 10.429 1.00 95.44 87 THR A C 1
ATOM 715 O O . THR A 1 87 ? -4.094 8.266 11.126 1.00 95.44 87 THR A O 1
ATOM 718 N N . VAL A 1 88 ? -3.207 10.302 10.922 1.00 92.44 88 VAL A N 1
ATOM 719 C CA . VAL A 1 88 ? -3.607 10.729 12.265 1.00 92.44 88 VAL A CA 1
ATOM 720 C C . VAL A 1 88 ? -5.001 11.361 12.223 1.00 92.44 88 VAL A C 1
ATOM 722 O O . VAL A 1 88 ? -5.382 11.934 11.200 1.00 92.44 88 VAL A O 1
ATOM 725 N N . LYS A 1 89 ? -5.756 11.231 13.318 1.00 80.69 89 LYS A N 1
ATOM 726 C CA . LYS A 1 89 ? -6.977 12.013 13.563 1.00 80.69 89 LYS A CA 1
ATOM 727 C C . LYS A 1 89 ? -6.638 13.324 14.263 1.00 80.69 89 LYS A C 1
ATOM 729 O O . LYS A 1 89 ? -5.666 13.323 15.052 1.00 80.69 89 LYS A O 1
#

pLDDT: mean 91.54, std 10.31, range [44.66, 97.88]

Secondary structure (DSSP, 8-state):
---------HHHHHHHHHHHHTS--BTT-THHHHHHHHHHHHHTT--EEEEEEEETTTT-EEEEEEEE----SS------------B--

Foldseek 3Di:
DDDPPPDDDPVVVVVVVVVLVVDAAAPLRNVVVQVVVCVVCVVVVFDKDKDWDAPVPPDRGIDIDIDGDDDDPDDDDDDDDDDDSHDHD